Protein AF-A0AAY5L8Y4-F1 (afdb_monomer)

Solvent-accessible surface area (backbone atoms only — not comparable to full-atom values): 5113 Å² total; per-residue (Å²): 118,82,77,49,73,66,60,55,34,55,58,52,67,73,44,51,75,71,50,48,55,51,50,52,50,42,44,39,66,38,86,48,91,97,49,82,51,45,60,60,86,81,52,61,97,53,54,63,66,55,48,49,53,51,34,31,73,74,47,38,64,71,43,32,52,54,54,47,38,56,50,26,48,76,70,69,37,48,68,60,26,46,60,57,55,74,49,101

Organism: Esox lucius (NCBI:txid8010)

Structure (mmCIF, N/CA/C/O backbone):
data_AF-A0AAY5L8Y4-F1
#
_entry.id   AF-A0AAY5L8Y4-F1
#
loop_
_atom_site.group_PDB
_atom_site.id
_atom_site.type_symbol
_atom_site.label_atom_id
_atom_site.label_alt_id
_atom_site.label_comp_id
_atom_site.label_asym_id
_atom_site.label_entity_id
_atom_site.label_seq_id
_atom_site.pdbx_PDB_ins_code
_atom_site.Cartn_x
_atom_site.Cartn_y
_atom_site.Cartn_z
_atom_site.occupancy
_atom_site.B_iso_or_equiv
_atom_site.auth_seq_id
_atom_site.auth_comp_id
_atom_site.auth_asym_id
_atom_site.auth_atom_id
_atom_site.pdbx_PDB_model_num
ATOM 1 N N . MET A 1 1 ? 14.333 -1.061 14.239 1.00 49.72 1 MET A N 1
ATOM 2 C CA . MET A 1 1 ? 14.132 -2.269 13.413 1.00 49.72 1 MET A CA 1
ATOM 3 C C . MET A 1 1 ? 13.425 -1.767 12.179 1.00 49.72 1 MET A C 1
ATOM 5 O O . MET A 1 1 ? 12.508 -0.987 12.359 1.00 49.72 1 MET A O 1
ATOM 9 N N . GLY A 1 2 ? 13.937 -2.045 10.982 1.00 66.62 2 GLY A N 1
ATOM 10 C CA . GLY A 1 2 ? 13.305 -1.545 9.759 1.00 66.62 2 GLY A CA 1
ATOM 11 C C . GLY A 1 2 ? 12.037 -2.334 9.461 1.00 66.62 2 GLY A C 1
ATOM 12 O O . GLY A 1 2 ? 11.999 -3.531 9.750 1.00 66.62 2 GLY A O 1
ATOM 13 N N . ILE A 1 3 ? 11.041 -1.660 8.894 1.00 77.19 3 ILE A N 1
ATOM 14 C CA . ILE A 1 3 ? 9.799 -2.287 8.445 1.00 77.19 3 ILE A CA 1
ATOM 15 C C . ILE A 1 3 ? 10.100 -3.379 7.417 1.00 77.19 3 ILE A C 1
ATOM 17 O O . ILE A 1 3 ? 10.954 -3.207 6.550 1.00 77.19 3 ILE A O 1
ATOM 21 N N . SER A 1 4 ? 9.393 -4.497 7.524 1.00 88.25 4 SER A N 1
ATOM 22 C CA . SER A 1 4 ? 9.471 -5.672 6.656 1.00 88.25 4 SER A CA 1
ATOM 23 C C . SER A 1 4 ? 8.284 -5.758 5.688 1.00 88.25 4 SER A C 1
ATOM 25 O O . SER A 1 4 ? 7.241 -5.132 5.885 1.00 88.25 4 SER A O 1
ATOM 27 N N . SER A 1 5 ? 8.411 -6.579 4.640 1.00 90.31 5 SER A N 1
ATOM 28 C CA . SER A 1 5 ? 7.283 -6.882 3.744 1.00 90.31 5 SER A CA 1
ATOM 29 C C . SER A 1 5 ? 6.100 -7.519 4.486 1.00 90.31 5 SER A C 1
ATOM 31 O O . SER A 1 5 ? 4.954 -7.276 4.114 1.00 90.31 5 SER A O 1
ATOM 33 N N . ASP A 1 6 ? 6.364 -8.279 5.553 1.00 91.44 6 ASP A N 1
ATOM 34 C CA . ASP A 1 6 ? 5.335 -8.942 6.362 1.00 91.44 6 ASP A CA 1
ATOM 35 C C . ASP A 1 6 ? 4.473 -7.929 7.131 1.00 91.44 6 ASP A C 1
ATOM 37 O O . ASP A 1 6 ? 3.254 -8.075 7.213 1.00 91.44 6 ASP A O 1
ATOM 41 N N . GLU A 1 7 ? 5.076 -6.854 7.640 1.00 91.19 7 GLU A N 1
ATOM 42 C CA . GLU A 1 7 ? 4.337 -5.763 8.289 1.00 91.19 7 GLU A CA 1
ATOM 43 C C . GLU A 1 7 ? 3.487 -4.981 7.285 1.00 91.19 7 GLU A C 1
ATOM 45 O O . GLU A 1 7 ? 2.353 -4.604 7.587 1.00 91.19 7 GLU A O 1
ATOM 50 N N . LEU A 1 8 ? 3.992 -4.784 6.062 1.00 94.00 8 LEU A N 1
ATOM 51 C CA . LEU A 1 8 ? 3.213 -4.156 4.997 1.00 94.00 8 LEU A CA 1
ATOM 52 C C . LEU A 1 8 ? 2.008 -5.018 4.602 1.00 94.00 8 LEU A C 1
ATOM 54 O O . LEU A 1 8 ? 0.909 -4.496 4.405 1.00 94.00 8 LEU A O 1
ATOM 58 N N . LEU A 1 9 ? 2.205 -6.336 4.527 1.00 96.06 9 LEU A N 1
ATOM 59 C CA . LEU A 1 9 ? 1.135 -7.293 4.268 1.00 96.06 9 LEU A CA 1
ATOM 60 C C . LEU A 1 9 ? 0.079 -7.256 5.374 1.00 96.06 9 LEU A C 1
ATOM 62 O O . LEU A 1 9 ? -1.103 -7.141 5.058 1.00 96.06 9 LEU A O 1
ATOM 66 N N . ALA A 1 10 ? 0.490 -7.244 6.644 1.00 94.69 10 ALA A N 1
ATOM 67 C CA . ALA A 1 10 ? -0.433 -7.159 7.775 1.00 94.69 10 ALA A CA 1
ATOM 68 C C . ALA A 1 10 ? -1.337 -5.913 7.701 1.00 94.69 10 ALA A C 1
ATOM 70 O O . ALA A 1 10 ? -2.535 -5.998 7.968 1.00 94.69 10 ALA A O 1
ATOM 71 N N . ILE A 1 11 ? -0.802 -4.767 7.263 1.00 94.75 11 ILE A N 1
ATOM 72 C CA . ILE A 1 11 ? -1.600 -3.552 7.042 1.00 94.75 11 ILE A CA 1
ATOM 73 C C . ILE A 1 11 ? -2.600 -3.724 5.890 1.00 94.75 11 ILE A C 1
ATOM 75 O O . ILE A 1 11 ? -3.748 -3.292 6.003 1.00 94.75 11 ILE A O 1
ATOM 79 N N . LEU A 1 12 ? -2.195 -4.352 4.782 1.00 95.88 12 LEU A N 1
ATOM 80 C CA . LEU A 1 12 ? -3.102 -4.629 3.663 1.00 95.88 12 LEU A CA 1
ATOM 81 C C . LEU A 1 12 ? -4.174 -5.670 4.028 1.00 95.88 12 LEU A C 1
ATOM 83 O O . LEU A 1 12 ? -5.282 -5.608 3.488 1.00 95.88 12 LEU A O 1
ATOM 87 N N . ASP A 1 13 ? -3.881 -6.598 4.939 1.00 96.31 13 ASP A N 1
ATOM 88 C CA . ASP A 1 13 ? -4.835 -7.582 5.463 1.00 96.31 13 ASP A CA 1
ATOM 89 C C . ASP A 1 13 ? -5.925 -6.940 6.332 1.00 96.31 13 ASP A C 1
ATOM 91 O O . ASP A 1 13 ? -7.061 -7.417 6.327 1.00 96.31 13 ASP A O 1
ATOM 95 N N . GLU A 1 14 ? -5.635 -5.814 6.998 1.00 96.62 14 GLU A N 1
ATOM 96 C CA . GLU A 1 14 ? -6.655 -5.016 7.697 1.00 96.62 14 GLU A CA 1
ATOM 97 C C . GLU A 1 14 ? -7.625 -4.304 6.729 1.00 96.62 14 GLU A C 1
ATOM 99 O O . GLU A 1 14 ? -8.721 -3.912 7.137 1.00 96.62 14 GLU A O 1
ATOM 104 N N . LEU A 1 15 ? -7.274 -4.157 5.443 1.00 96.25 15 LEU A N 1
ATOM 105 C CA . LEU A 1 15 ? -8.161 -3.570 4.434 1.00 96.25 15 LEU A CA 1
ATOM 106 C C .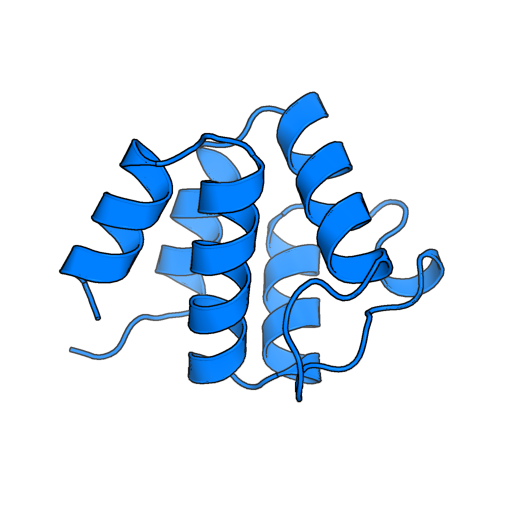 LEU A 1 15 ? -9.187 -4.589 3.931 1.00 96.25 15 LE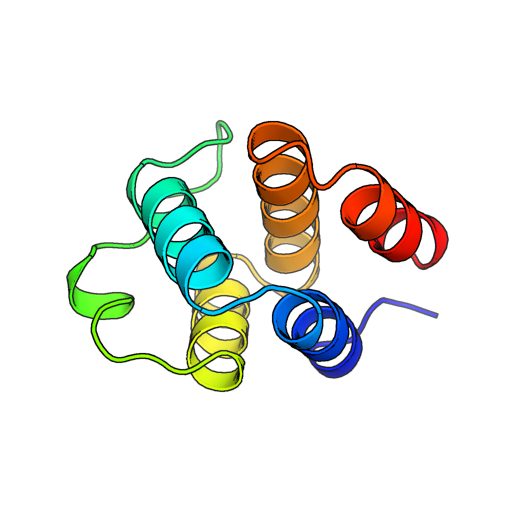U A C 1
ATOM 108 O O . LEU A 1 15 ? -8.851 -5.696 3.506 1.00 96.25 15 LEU A O 1
ATOM 112 N N . GLY A 1 16 ? -10.451 -4.184 3.842 1.00 96.19 16 GLY A N 1
ATOM 113 C CA . GLY A 1 16 ? -11.498 -4.952 3.177 1.00 96.19 16 GLY A CA 1
ATOM 114 C C . GLY A 1 16 ? -11.298 -5.039 1.657 1.00 96.19 16 GLY A C 1
ATOM 115 O O . GLY A 1 16 ? -10.575 -4.257 1.043 1.00 96.19 16 GLY A O 1
ATOM 116 N N . ALA A 1 17 ? -11.998 -5.963 0.992 1.00 94.81 17 ALA A N 1
ATOM 117 C CA . ALA A 1 17 ? -11.836 -6.183 -0.454 1.00 94.81 17 ALA A CA 1
ATOM 118 C C . ALA A 1 17 ? -12.110 -4.927 -1.313 1.00 94.81 17 ALA A C 1
ATOM 120 O O . ALA A 1 17 ? -11.432 -4.688 -2.312 1.00 94.81 17 ALA A O 1
ATOM 121 N N . ALA A 1 18 ? -13.091 -4.103 -0.929 1.00 95.50 18 ALA A N 1
ATOM 122 C CA . ALA A 1 18 ? -13.383 -2.844 -1.621 1.00 95.50 18 ALA A CA 1
ATOM 123 C C . ALA A 1 18 ? -12.264 -1.804 -1.434 1.00 95.50 18 ALA A C 1
ATOM 125 O O . ALA A 1 18 ? -11.964 -1.032 -2.345 1.00 95.50 18 ALA A O 1
ATOM 126 N N . GLU A 1 19 ? -11.627 -1.806 -0.267 1.00 97.31 19 GLU A N 1
ATOM 127 C CA . GLU A 1 19 ? -10.529 -0.905 0.066 1.00 97.31 19 GLU A CA 1
ATOM 128 C C . GLU A 1 19 ? -9.256 -1.316 -0.662 1.00 97.31 19 GLU A C 1
ATOM 130 O O . GLU A 1 19 ? -8.611 -0.455 -1.248 1.00 97.31 19 GLU A O 1
ATOM 135 N N . VAL A 1 20 ? -8.965 -2.616 -0.761 1.00 96.75 20 VAL A N 1
ATOM 136 C CA . VAL A 1 20 ? -7.860 -3.133 -1.585 1.00 96.75 20 VAL A CA 1
ATOM 137 C C . VAL A 1 20 ? -8.029 -2.735 -3.053 1.00 96.75 20 VAL A C 1
ATOM 139 O O . VAL A 1 20 ? -7.087 -2.235 -3.668 1.00 96.75 20 VAL A O 1
ATOM 142 N N . LYS A 1 21 ? -9.239 -2.847 -3.619 1.00 95.75 21 LYS A N 1
ATOM 143 C CA . LYS A 1 21 ? -9.507 -2.366 -4.990 1.00 95.75 21 LYS A CA 1
ATOM 144 C C . LYS A 1 21 ? -9.230 -0.868 -5.141 1.00 95.75 21 LYS A C 1
ATOM 146 O O . LYS A 1 21 ? -8.675 -0.429 -6.148 1.00 95.75 21 LYS A O 1
ATOM 151 N N . ARG A 1 22 ? -9.604 -0.067 -4.141 1.00 96.44 22 ARG A N 1
ATOM 152 C CA . ARG A 1 22 ? -9.338 1.377 -4.134 1.00 96.44 22 ARG A CA 1
ATOM 153 C C . ARG A 1 22 ? -7.848 1.686 -3.962 1.00 96.44 22 ARG A C 1
ATOM 155 O O . ARG A 1 22 ? -7.347 2.606 -4.603 1.00 96.44 22 ARG A O 1
ATOM 162 N N . PHE A 1 23 ? -7.140 0.901 -3.160 1.00 97.00 23 PHE A N 1
ATOM 163 C CA . PHE A 1 23 ? -5.697 0.992 -2.971 1.00 97.00 23 PHE A CA 1
ATOM 164 C C . PHE A 1 23 ? -4.950 0.745 -4.290 1.00 97.00 23 PHE A C 1
ATOM 166 O O . PHE A 1 23 ? -4.164 1.586 -4.726 1.00 97.00 23 PHE A O 1
ATOM 173 N N . GLN A 1 24 ? -5.284 -0.339 -5.000 1.00 96.88 24 GLN A N 1
ATOM 174 C CA . GLN A 1 24 ? -4.765 -0.628 -6.344 1.00 96.88 24 GLN A CA 1
ATOM 175 C C . GLN A 1 24 ? -5.066 0.505 -7.336 1.00 96.88 24 GLN A C 1
ATOM 177 O O . GLN A 1 24 ? -4.213 0.880 -8.141 1.00 96.88 24 GLN A O 1
ATOM 182 N N . TRP A 1 25 ? -6.261 1.098 -7.270 1.00 96.06 25 TRP A N 1
ATOM 183 C CA . TRP A 1 25 ? -6.606 2.243 -8.113 1.00 96.06 25 TRP A CA 1
ATOM 184 C C . TRP A 1 25 ? -5.682 3.447 -7.871 1.00 96.06 25 TRP A C 1
ATOM 186 O O . TRP A 1 25 ? -5.261 4.097 -8.828 1.00 96.06 25 TRP A O 1
ATOM 196 N N . TYR A 1 26 ? -5.307 3.722 -6.618 1.00 97.06 26 TYR A N 1
ATOM 197 C CA . TYR A 1 26 ? -4.351 4.784 -6.300 1.00 97.06 26 TYR A CA 1
ATOM 198 C C . TYR A 1 26 ? -2.924 4.459 -6.767 1.00 97.06 26 TYR A C 1
ATOM 200 O O . TYR A 1 26 ? -2.278 5.332 -7.350 1.00 97.06 26 TYR A O 1
ATOM 208 N N . LEU A 1 27 ? -2.459 3.213 -6.610 1.00 96.25 27 LEU A N 1
ATOM 209 C CA . LEU A 1 27 ? -1.183 2.765 -7.191 1.00 96.25 27 LEU A CA 1
ATOM 210 C C . LEU A 1 27 ? -1.150 2.977 -8.711 1.00 96.25 27 LEU A C 1
ATOM 212 O O . LEU A 1 27 ? -0.143 3.417 -9.268 1.00 96.25 27 LEU A O 1
ATOM 216 N N . ASN A 1 28 ? -2.273 2.717 -9.386 1.00 96.25 28 ASN A N 1
ATOM 217 C CA . ASN A 1 28 ? -2.395 2.946 -10.820 1.00 96.25 28 ASN A CA 1
ATOM 218 C C . ASN A 1 28 ? -2.459 4.421 -11.212 1.00 96.25 28 ASN A C 1
ATOM 220 O O . ASN A 1 28 ? -1.929 4.804 -12.255 1.00 96.25 28 ASN A O 1
ATOM 224 N N . LYS A 1 29 ? -3.095 5.257 -10.393 1.00 93.94 29 LYS A N 1
ATOM 225 C CA . LYS A 1 29 ? -3.157 6.696 -10.646 1.00 93.94 29 LYS A CA 1
ATOM 226 C C . LYS A 1 29 ? -1.800 7.381 -10.507 1.00 93.94 29 LYS A C 1
ATOM 228 O O . LYS A 1 29 ? -1.586 8.363 -11.209 1.00 93.94 29 LYS A O 1
ATOM 233 N N . GLY A 1 30 ? -0.920 6.864 -9.646 1.00 88.94 30 GLY A N 1
ATOM 234 C CA . GLY A 1 30 ? 0.309 7.545 -9.245 1.00 88.94 30 GLY A CA 1
ATOM 235 C C . GLY A 1 30 ? -0.033 8.737 -8.354 1.00 88.94 30 GLY A C 1
ATOM 236 O O . GLY A 1 30 ? -0.508 9.769 -8.822 1.00 88.94 30 GLY A O 1
ATOM 237 N N . VAL A 1 31 ? 0.131 8.575 -7.043 1.00 87.50 31 VAL A N 1
ATOM 238 C CA . VAL A 1 31 ? -0.364 9.548 -6.053 1.00 87.50 31 VAL A CA 1
ATOM 239 C C . VAL A 1 31 ? 0.699 10.473 -5.476 1.00 87.50 31 VAL A C 1
ATOM 241 O O . VAL A 1 31 ? 0.338 11.442 -4.807 1.00 87.50 31 VAL A O 1
ATOM 244 N N . LEU A 1 32 ? 1.972 10.164 -5.709 1.00 88.81 32 LEU A N 1
ATOM 245 C CA . LEU A 1 32 ? 3.114 10.846 -5.121 1.00 88.81 32 LEU A CA 1
ATOM 246 C C . LEU A 1 32 ? 4.137 11.149 -6.217 1.00 88.81 32 LEU A C 1
ATOM 248 O O . LEU A 1 32 ? 4.476 10.281 -7.020 1.00 88.81 32 LEU A O 1
ATOM 252 N N . GLU A 1 33 ? 4.602 12.394 -6.269 1.00 87.06 33 GLU A N 1
ATOM 253 C CA . GLU A 1 33 ? 5.628 12.811 -7.222 1.00 87.06 33 GLU A CA 1
ATOM 254 C C . GLU A 1 33 ? 6.936 12.049 -6.965 1.00 87.06 33 GLU A C 1
ATOM 256 O O . GLU A 1 33 ? 7.301 11.789 -5.820 1.00 87.06 33 GLU A O 1
ATOM 261 N N . GLY A 1 34 ? 7.618 11.634 -8.034 1.00 86.44 34 GLY A N 1
ATOM 262 C CA . GLY A 1 34 ? 8.808 10.782 -7.941 1.00 86.44 34 GLY A CA 1
ATOM 263 C C . GLY A 1 34 ? 8.518 9.282 -7.800 1.00 86.44 34 GLY A C 1
ATOM 264 O O . GLY A 1 34 ? 9.445 8.487 -7.926 1.00 86.44 34 GLY A O 1
ATOM 265 N N . PHE A 1 35 ? 7.253 8.877 -7.632 1.00 90.44 35 PHE A N 1
ATOM 266 C CA . PHE A 1 35 ? 6.849 7.469 -7.626 1.00 90.44 35 PHE A CA 1
ATOM 267 C C . PHE A 1 35 ? 6.128 7.122 -8.935 1.00 90.44 35 PHE A C 1
ATOM 269 O O . PHE A 1 35 ? 5.032 7.635 -9.186 1.00 90.44 35 PHE A O 1
ATOM 276 N N . PRO A 1 36 ? 6.705 6.261 -9.797 1.00 92.00 36 PRO A N 1
ATOM 277 C CA . PRO A 1 36 ? 6.049 5.878 -11.043 1.00 92.00 36 PRO A CA 1
ATOM 278 C C . PRO A 1 36 ? 4.741 5.136 -10.757 1.00 92.00 36 PRO A C 1
ATOM 280 O O . PRO A 1 36 ? 4.664 4.345 -9.821 1.00 92.00 36 PRO A O 1
ATOM 283 N N . SER A 1 37 ? 3.702 5.355 -11.561 1.00 95.31 37 SER A N 1
ATOM 284 C CA . SER A 1 37 ? 2.454 4.606 -11.403 1.00 95.31 37 SER A CA 1
ATOM 285 C C . SER A 1 37 ? 2.626 3.133 -11.782 1.00 95.31 37 SER A C 1
ATOM 287 O O . SER A 1 37 ? 3.426 2.784 -12.653 1.00 95.31 37 SER A O 1
ATOM 289 N N . ILE A 1 38 ? 1.846 2.252 -11.150 1.00 95.50 38 ILE A N 1
ATOM 290 C CA . ILE A 1 38 ? 1.832 0.824 -11.491 1.00 95.50 38 ILE A CA 1
ATOM 291 C C . ILE A 1 38 ? 0.707 0.564 -12.507 1.00 95.50 38 ILE A C 1
ATOM 293 O O . ILE A 1 38 ? -0.464 0.822 -12.222 1.00 95.50 38 ILE A O 1
ATOM 297 N N . PRO A 1 39 ? 1.004 0.053 -13.714 1.00 94.31 39 PRO A N 1
ATOM 298 C CA . PRO A 1 39 ? -0.021 -0.235 -14.713 1.00 94.31 39 PRO A CA 1
ATOM 299 C C . PRO A 1 39 ? -1.113 -1.175 -14.185 1.00 94.31 39 PRO A C 1
ATOM 301 O O . PRO A 1 39 ? -0.804 -2.156 -13.513 1.00 94.31 39 PRO A O 1
ATOM 304 N N . LYS A 1 40 ? -2.381 -0.932 -14.551 1.00 91.50 40 LYS A N 1
ATOM 305 C CA . LYS A 1 40 ? -3.531 -1.748 -14.111 1.00 91.50 40 LYS A CA 1
ATOM 306 C C . LYS A 1 40 ? -3.321 -3.245 -14.356 1.00 91.50 40 LYS A C 1
ATOM 308 O O . LYS A 1 40 ? -3.599 -4.038 -13.470 1.00 91.50 40 LYS A O 1
ATOM 313 N N . GLY A 1 41 ? -2.761 -3.624 -15.507 1.00 91.38 41 GLY A N 1
ATOM 314 C CA . GLY A 1 41 ? -2.487 -5.030 -15.832 1.00 91.38 41 GLY A CA 1
ATOM 315 C C . GLY A 1 41 ? -1.461 -5.713 -14.917 1.00 91.38 41 GLY A C 1
ATOM 316 O O . GLY A 1 41 ? -1.391 -6.932 -14.900 1.00 91.38 41 GLY A O 1
ATOM 317 N N . ARG A 1 42 ? -0.677 -4.951 -14.138 1.00 91.69 42 ARG A N 1
ATOM 318 C CA . ARG A 1 42 ? 0.207 -5.486 -13.089 1.00 91.69 42 ARG A CA 1
ATOM 319 C C . ARG A 1 42 ? -0.466 -5.578 -11.719 1.00 91.69 42 ARG A C 1
ATOM 321 O O . ARG A 1 42 ? 0.191 -6.045 -10.804 1.00 91.69 42 ARG A O 1
ATOM 328 N N . LEU A 1 43 ? -1.701 -5.099 -11.565 1.00 92.38 43 LEU A N 1
ATOM 329 C CA . LEU A 1 43 ? -2.463 -5.068 -10.307 1.00 92.38 43 LEU A CA 1
ATOM 330 C C . LEU A 1 43 ? -3.756 -5.890 -10.375 1.00 92.38 43 LEU A C 1
ATOM 332 O O . LEU A 1 43 ? -4.300 -6.268 -9.344 1.00 92.38 43 LEU A O 1
ATOM 336 N N . GLU A 1 44 ? -4.273 -6.116 -11.579 1.00 86.75 44 GLU A N 1
ATOM 337 C CA . GLU A 1 44 ? -5.493 -6.880 -11.818 1.00 86.75 44 GLU A CA 1
ATOM 338 C C . GLU A 1 44 ? -5.329 -8.329 -11.347 1.00 86.75 44 GLU A C 1
ATOM 340 O O . GLU A 1 44 ? -4.271 -8.927 -11.523 1.00 86.75 44 GLU A O 1
ATOM 345 N N . ASP A 1 45 ? -6.368 -8.845 -10.686 1.00 88.25 45 ASP A N 1
ATOM 346 C CA . ASP A 1 45 ? -6.446 -10.197 -10.114 1.00 88.25 45 ASP A CA 1
ATOM 347 C C . ASP A 1 45 ? -5.353 -10.573 -9.096 1.00 88.25 45 ASP A C 1
ATOM 349 O O . ASP A 1 45 ? -5.242 -11.734 -8.710 1.00 88.25 45 ASP A O 1
ATOM 353 N N . LYS A 1 46 ? -4.590 -9.591 -8.601 1.00 91.88 46 LYS A N 1
ATOM 354 C CA . LYS A 1 46 ? -3.603 -9.799 -7.539 1.00 91.88 46 LYS A CA 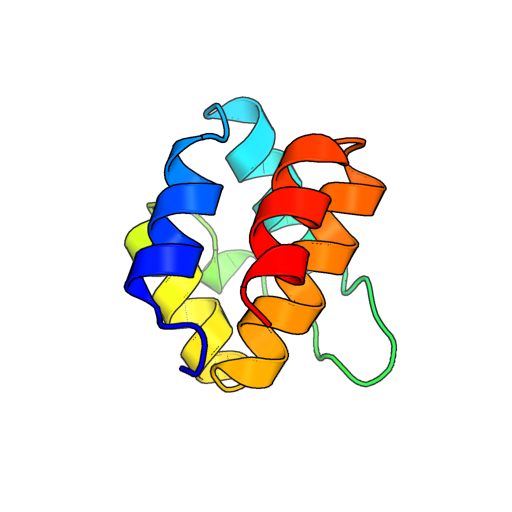1
ATOM 355 C C . LYS A 1 46 ? -4.230 -9.846 -6.155 1.00 91.88 46 LYS A C 1
ATOM 357 O O . LYS A 1 46 ? -5.072 -9.007 -5.813 1.00 91.88 46 LYS A O 1
ATOM 362 N N . ASP A 1 47 ? -3.745 -10.778 -5.344 1.00 94.75 47 ASP A N 1
ATOM 363 C CA . ASP A 1 47 ? -3.999 -10.794 -3.909 1.00 94.75 47 ASP A CA 1
ATOM 364 C C . ASP A 1 47 ? -3.109 -9.786 -3.154 1.00 94.75 47 ASP A C 1
ATOM 366 O O . ASP A 1 47 ? -2.349 -9.016 -3.742 1.00 94.75 47 ASP A O 1
ATOM 370 N N . ARG A 1 48 ? -3.248 -9.725 -1.827 1.00 96.62 48 ARG A N 1
ATOM 371 C CA . ARG A 1 48 ? -2.535 -8.740 -0.998 1.00 96.62 48 ARG A CA 1
ATOM 372 C C . ARG A 1 48 ? -1.026 -8.969 -0.990 1.00 96.62 48 ARG A C 1
ATOM 374 O O . ARG A 1 48 ? -0.282 -7.994 -1.063 1.00 96.62 48 ARG A O 1
ATOM 381 N N . THR A 1 49 ? -0.586 -10.223 -0.959 1.00 97.00 49 THR A N 1
ATOM 382 C CA . THR A 1 49 ? 0.834 -10.591 -0.991 1.00 97.00 49 THR A CA 1
ATOM 383 C C . THR A 1 49 ? 1.449 -10.202 -2.331 1.00 97.00 49 THR A C 1
ATOM 385 O O . THR A 1 49 ? 2.461 -9.507 -2.379 1.00 97.00 49 THR A O 1
ATOM 388 N N . ASP A 1 50 ? 0.757 -10.516 -3.423 1.00 96.69 50 ASP A N 1
ATOM 389 C CA . ASP A 1 50 ? 1.122 -10.114 -4.776 1.00 96.69 50 ASP A CA 1
ATOM 390 C C . ASP A 1 50 ? 1.246 -8.589 -4.942 1.00 96.69 50 ASP A C 1
ATOM 392 O O . ASP A 1 50 ? 2.108 -8.103 -5.687 1.00 96.69 50 ASP A O 1
ATOM 396 N N . ILE A 1 51 ? 0.362 -7.817 -4.300 1.00 96.75 51 ILE A N 1
ATOM 397 C CA . ILE A 1 51 ? 0.413 -6.348 -4.312 1.00 96.75 51 ILE A CA 1
ATOM 398 C C . ILE A 1 51 ? 1.656 -5.859 -3.562 1.00 96.75 51 ILE A C 1
ATOM 400 O O . ILE A 1 51 ? 2.361 -5.001 -4.097 1.00 96.75 51 ILE A O 1
ATOM 404 N N . VAL A 1 52 ? 1.952 -6.406 -2.375 1.00 96.56 52 VAL A N 1
ATOM 405 C CA . VAL A 1 52 ? 3.166 -6.079 -1.601 1.00 96.56 52 VAL A CA 1
ATOM 406 C C . VAL A 1 52 ? 4.419 -6.330 -2.431 1.00 96.56 52 VAL A C 1
ATOM 408 O O . VAL A 1 52 ? 5.212 -5.406 -2.620 1.00 96.56 52 VAL A O 1
ATOM 411 N N . ASP A 1 53 ? 4.550 -7.516 -3.022 1.00 96.69 53 ASP A N 1
ATOM 412 C CA . ASP A 1 53 ? 5.698 -7.856 -3.865 1.00 96.69 53 ASP A CA 1
ATOM 413 C C . ASP A 1 53 ? 5.826 -6.910 -5.061 1.00 96.69 53 ASP A C 1
ATOM 415 O O . ASP A 1 53 ? 6.919 -6.447 -5.395 1.00 96.69 53 ASP A O 1
ATOM 419 N N . THR A 1 54 ? 4.702 -6.558 -5.688 1.00 96.31 54 THR A N 1
ATOM 420 C CA . THR A 1 54 ? 4.691 -5.623 -6.821 1.00 96.31 54 THR A CA 1
ATOM 421 C C . THR A 1 54 ? 5.170 -4.230 -6.404 1.00 96.31 54 THR A C 1
ATOM 423 O O . THR A 1 54 ? 5.922 -3.601 -7.153 1.00 96.31 54 THR A O 1
ATOM 426 N N . MET A 1 55 ? 4.773 -3.747 -5.222 1.00 96.38 55 MET A N 1
ATOM 427 C CA . MET A 1 55 ? 5.228 -2.460 -4.686 1.00 96.38 55 MET A CA 1
ATOM 428 C C . MET A 1 55 ? 6.715 -2.489 -4.338 1.00 96.38 55 MET A C 1
ATOM 430 O O . MET A 1 55 ? 7.440 -1.583 -4.740 1.00 96.38 55 MET A O 1
ATOM 434 N N . VAL A 1 56 ? 7.191 -3.536 -3.658 1.00 95.75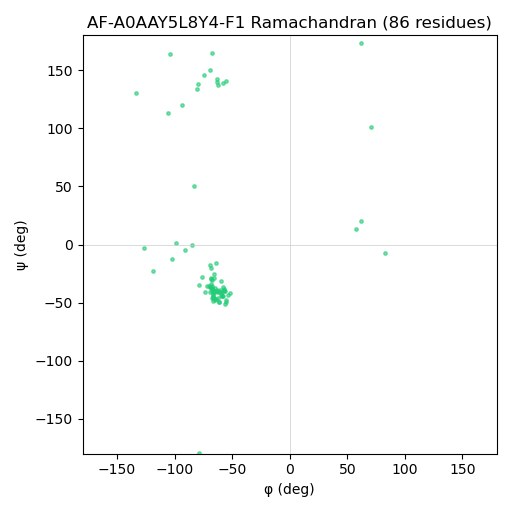 56 VAL A N 1
ATOM 435 C CA . VAL A 1 56 ? 8.609 -3.676 -3.290 1.00 95.75 56 VAL A CA 1
ATOM 436 C C . VAL A 1 56 ? 9.488 -3.764 -4.539 1.00 95.75 56 VAL A C 1
ATOM 438 O O . VAL A 1 56 ? 10.530 -3.118 -4.6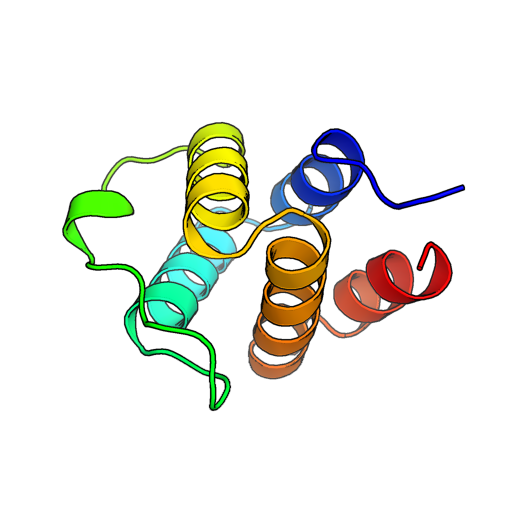07 1.00 95.75 56 VAL A O 1
ATOM 441 N N . GLN A 1 57 ? 9.054 -4.486 -5.574 1.00 95.44 57 GLN A N 1
ATOM 442 C CA . GLN A 1 57 ? 9.765 -4.530 -6.855 1.00 95.44 57 GLN A CA 1
ATOM 443 C C . GLN A 1 57 ? 9.783 -3.177 -7.576 1.00 95.44 57 GLN A C 1
ATOM 445 O O . GLN A 1 57 ? 10.762 -2.851 -8.243 1.00 95.44 57 GLN A O 1
ATOM 450 N N . ALA A 1 58 ? 8.695 -2.405 -7.497 1.00 94.81 58 ALA A N 1
ATOM 451 C CA . ALA A 1 58 ? 8.586 -1.123 -8.187 1.00 94.81 58 ALA A CA 1
ATOM 452 C C . ALA A 1 58 ? 9.331 0.009 -7.466 1.00 94.81 58 ALA A C 1
ATOM 454 O O . ALA A 1 58 ? 9.863 0.901 -8.127 1.00 94.81 58 ALA A O 1
ATOM 455 N N . TYR A 1 59 ? 9.349 -0.017 -6.134 1.00 94.69 59 TYR A N 1
ATOM 456 C CA . TYR A 1 59 ? 9.732 1.133 -5.320 1.00 94.69 59 TYR A CA 1
ATOM 457 C C . TYR A 1 59 ? 10.828 0.862 -4.305 1.00 94.69 59 TYR A C 1
ATOM 459 O O . TYR A 1 59 ? 11.216 1.824 -3.663 1.00 94.69 59 TYR A O 1
ATOM 467 N N . ASN A 1 60 ? 11.319 -0.378 -4.171 1.00 94.50 60 ASN A N 1
ATOM 468 C CA . ASN A 1 60 ? 12.023 -0.894 -2.989 1.00 94.50 60 ASN A CA 1
ATOM 469 C C . ASN A 1 60 ? 11.141 -0.886 -1.722 1.00 94.50 60 ASN A C 1
ATOM 471 O O . ASN A 1 60 ? 9.998 -0.432 -1.749 1.00 94.50 60 ASN A O 1
ATOM 475 N N . LEU A 1 61 ? 11.639 -1.460 -0.624 1.00 93.38 61 LEU A N 1
ATOM 476 C CA . LEU A 1 61 ? 10.861 -1.614 0.607 1.00 93.38 61 LEU A CA 1
ATOM 477 C C . LEU A 1 61 ? 10.499 -0.261 1.239 1.00 93.38 61 LEU A C 1
ATOM 479 O O . LEU A 1 61 ? 9.327 -0.015 1.512 1.00 93.38 61 LEU A O 1
ATOM 483 N N . ASP A 1 62 ? 11.464 0.649 1.369 1.00 92.25 62 ASP A N 1
ATOM 484 C CA . ASP A 1 62 ? 11.244 1.989 1.932 1.00 92.25 62 ASP A CA 1
ATOM 485 C C . ASP A 1 62 ? 10.241 2.792 1.090 1.00 92.25 62 ASP A C 1
ATOM 487 O O . ASP A 1 62 ? 9.347 3.472 1.610 1.00 92.25 62 ASP A O 1
ATOM 491 N N . GLY A 1 63 ? 10.345 2.679 -0.235 1.00 94.00 63 GLY A N 1
ATOM 492 C CA . GLY A 1 63 ? 9.404 3.296 -1.157 1.00 94.00 63 GLY A CA 1
ATOM 493 C C . GLY A 1 63 ? 8.008 2.673 -1.082 1.00 94.00 63 GLY A C 1
ATOM 494 O O . GLY A 1 63 ? 7.016 3.403 -1.101 1.00 94.00 63 GLY A O 1
ATOM 495 N N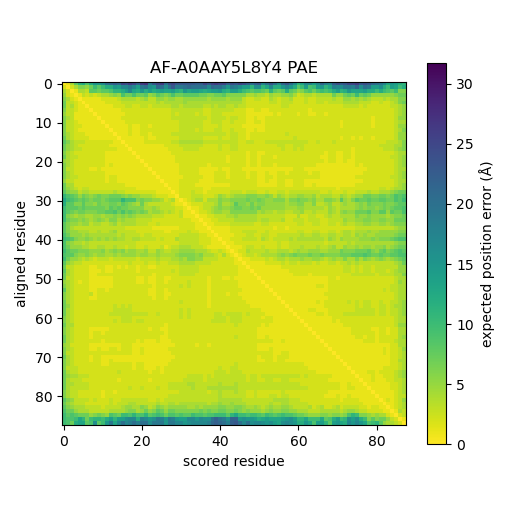 . ALA A 1 64 ? 7.911 1.348 -0.938 1.00 95.06 64 ALA A N 1
ATOM 496 C CA . ALA A 1 64 ? 6.645 0.634 -0.772 1.00 95.06 64 ALA A CA 1
ATOM 497 C C . ALA A 1 64 ? 5.922 1.036 0.524 1.00 95.06 64 ALA A C 1
ATOM 499 O O . ALA A 1 64 ? 4.704 1.231 0.523 1.00 95.06 64 ALA A O 1
ATOM 500 N N . VAL A 1 65 ? 6.663 1.239 1.613 1.00 94.31 65 VAL A N 1
ATOM 501 C CA . VAL A 1 65 ? 6.101 1.767 2.860 1.00 94.31 65 VAL A CA 1
ATOM 502 C C . VAL A 1 65 ? 5.629 3.209 2.673 1.00 94.31 65 VAL A C 1
ATOM 504 O O . VAL A 1 65 ? 4.480 3.527 2.988 1.00 94.31 65 VAL A O 1
ATOM 507 N N . THR A 1 66 ? 6.475 4.065 2.093 1.00 94.38 66 THR A N 1
ATOM 508 C CA . THR A 1 66 ? 6.164 5.485 1.856 1.00 94.38 66 THR A CA 1
ATOM 509 C C . THR A 1 66 ? 4.877 5.652 1.045 1.00 94.38 66 THR A C 1
ATOM 511 O O . THR A 1 66 ? 3.973 6.388 1.447 1.00 94.38 66 THR A O 1
ATOM 514 N N . ILE A 1 67 ? 4.752 4.936 -0.078 1.00 95.62 67 ILE A N 1
ATOM 515 C C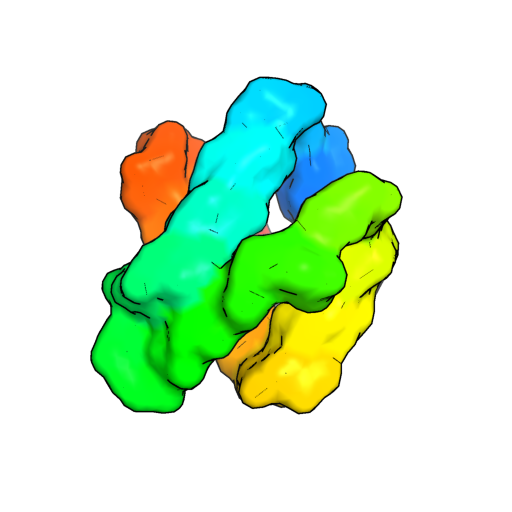A . ILE A 1 67 ? 3.565 5.035 -0.935 1.00 95.62 67 ILE A CA 1
ATOM 516 C C . ILE A 1 67 ? 2.319 4.470 -0.244 1.00 95.62 67 ILE A C 1
ATOM 518 O O . ILE A 1 67 ? 1.232 5.028 -0.396 1.00 95.62 67 ILE A O 1
ATOM 522 N N . THR A 1 68 ? 2.462 3.411 0.560 1.00 95.94 68 THR A N 1
ATOM 523 C CA . THR A 1 68 ? 1.343 2.806 1.294 1.00 95.94 68 THR A CA 1
ATOM 524 C C . THR A 1 68 ? 0.765 3.779 2.312 1.00 95.94 68 THR A C 1
ATOM 526 O O . THR A 1 68 ? -0.448 3.988 2.326 1.00 95.94 68 THR A O 1
ATOM 529 N N . VAL A 1 69 ? 1.613 4.448 3.099 1.00 95.56 69 VAL A N 1
ATOM 530 C CA . VAL A 1 69 ? 1.184 5.488 4.048 1.00 95.56 69 VAL A CA 1
ATOM 531 C C . VAL A 1 69 ? 0.380 6.583 3.339 1.00 95.56 69 VAL A C 1
ATOM 533 O O . VAL A 1 69 ? -0.708 6.951 3.790 1.00 95.56 69 VAL A O 1
ATOM 536 N N . GLU A 1 70 ? 0.873 7.087 2.208 1.00 96.06 70 GLU A N 1
ATOM 537 C CA . GLU A 1 70 ? 0.207 8.168 1.476 1.00 96.06 70 GLU A CA 1
ATOM 538 C C . GLU A 1 70 ? -1.127 7.737 0.853 1.00 96.06 70 GLU A C 1
ATOM 540 O O . GLU A 1 70 ? -2.107 8.492 0.880 1.00 96.06 70 GLU A O 1
ATOM 545 N N . I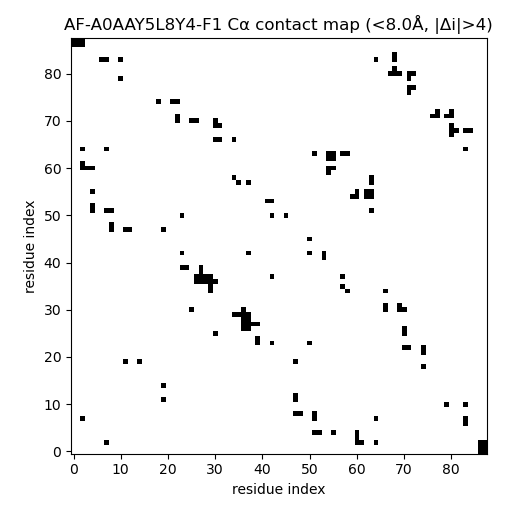LE A 1 71 ? -1.214 6.509 0.339 1.00 97.06 71 ILE A N 1
ATOM 546 C CA . ILE A 1 71 ? -2.472 5.964 -0.182 1.00 97.06 71 ILE A CA 1
ATOM 547 C C . ILE A 1 71 ? -3.490 5.767 0.946 1.00 97.06 71 ILE A C 1
ATOM 549 O O . ILE A 1 71 ? -4.646 6.167 0.791 1.00 97.06 71 ILE A O 1
ATOM 553 N N . LEU A 1 72 ? -3.076 5.217 2.092 1.00 97.00 72 LEU A N 1
ATOM 554 C CA . LEU A 1 72 ? -3.951 5.026 3.251 1.00 97.00 72 LEU A CA 1
ATOM 555 C C . LEU A 1 72 ? -4.532 6.360 3.734 1.00 97.00 72 LEU A C 1
ATOM 557 O O . LEU A 1 72 ? -5.747 6.462 3.916 1.00 97.00 72 LEU A O 1
ATOM 561 N N . LYS A 1 73 ? -3.714 7.417 3.824 1.00 96.19 73 LYS A N 1
ATOM 562 C CA . LYS A 1 73 ? -4.194 8.777 4.132 1.00 96.19 73 LYS A CA 1
ATOM 563 C C . LYS A 1 73 ? -5.229 9.265 3.113 1.00 96.19 73 LYS A C 1
ATOM 565 O O . LYS A 1 73 ? -6.284 9.765 3.497 1.00 96.19 73 LYS A O 1
ATOM 570 N N . LYS A 1 74 ? -4.996 9.066 1.808 1.00 96.00 74 LYS A N 1
ATOM 571 C CA . LYS A 1 74 ? -5.958 9.432 0.741 1.00 96.00 74 LYS A CA 1
ATOM 572 C C . LYS A 1 74 ? -7.259 8.625 0.786 1.00 96.00 74 LYS A C 1
ATOM 574 O O . LYS A 1 74 ? -8.293 9.100 0.315 1.00 96.00 74 LYS A O 1
ATOM 579 N N . MET A 1 75 ? -7.218 7.420 1.344 1.00 96.56 75 MET A N 1
ATOM 580 C CA . MET A 1 75 ? -8.386 6.574 1.595 1.00 96.56 75 MET A CA 1
ATOM 581 C C . MET A 1 75 ? -9.098 6.900 2.917 1.00 96.56 75 MET A C 1
ATOM 583 O O . MET A 1 75 ? -10.115 6.276 3.205 1.00 96.56 75 MET A O 1
ATOM 587 N N . ASN A 1 76 ? -8.609 7.878 3.691 1.00 95.94 76 ASN A N 1
ATOM 588 C CA . ASN A 1 76 ? -9.020 8.174 5.070 1.00 95.94 76 ASN A CA 1
ATOM 589 C C . ASN A 1 76 ? -8.766 7.024 6.065 1.00 95.94 76 ASN A C 1
ATOM 591 O O . ASN A 1 76 ? -9.325 7.017 7.160 1.00 95.94 76 ASN A O 1
ATOM 595 N N . GLN A 1 77 ? -7.876 6.088 5.730 1.00 96.50 77 GLN A N 1
ATOM 596 C CA . GLN A 1 77 ? -7.409 5.003 6.599 1.00 96.50 77 GLN A CA 1
ATOM 597 C C . GLN A 1 77 ? -6.272 5.481 7.521 1.00 96.50 77 GLN A C 1
ATOM 599 O O . GLN A 1 77 ? -5.205 4.877 7.616 1.00 96.50 77 GLN A O 1
ATOM 604 N N . ASN A 1 78 ? -6.492 6.611 8.203 1.00 95.19 78 ASN A N 1
ATOM 605 C CA . ASN A 1 78 ? -5.458 7.313 8.973 1.00 95.19 78 ASN A CA 1
ATOM 606 C C . ASN A 1 78 ? -4.944 6.509 10.176 1.00 95.19 78 ASN A C 1
ATOM 608 O O . ASN A 1 78 ? -3.787 6.660 10.553 1.00 95.19 78 ASN A O 1
ATOM 612 N N . SER A 1 79 ? -5.777 5.641 10.762 1.00 94.62 79 SER A N 1
ATOM 613 C CA . SER A 1 79 ? -5.340 4.751 11.845 1.00 94.62 79 SER A CA 1
ATOM 614 C C . SER A 1 79 ? -4.318 3.725 1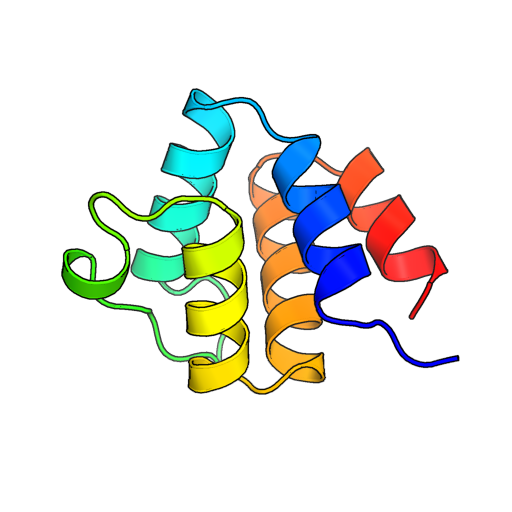1.347 1.00 94.62 79 SER A C 1
ATOM 616 O O . SER A 1 79 ? -3.286 3.547 11.986 1.00 94.62 79 SER A O 1
ATOM 618 N N . LEU A 1 80 ? -4.555 3.117 10.179 1.00 94.69 80 LEU A N 1
ATOM 619 C CA . LEU A 1 80 ? -3.612 2.182 9.557 1.00 94.69 80 LEU A CA 1
ATOM 620 C C . LEU A 1 80 ? -2.327 2.886 9.115 1.00 94.69 80 LEU A C 1
ATOM 622 O O . LEU A 1 80 ? -1.236 2.369 9.332 1.00 94.69 80 LEU A O 1
ATOM 626 N N . ALA A 1 81 ? -2.447 4.095 8.557 1.00 94.69 81 ALA A N 1
ATOM 627 C CA . ALA A 1 81 ? -1.287 4.915 8.221 1.00 94.69 81 ALA A CA 1
ATOM 628 C C . ALA A 1 81 ? -0.436 5.225 9.465 1.00 94.69 81 ALA A C 1
ATOM 630 O O . ALA A 1 81 ? 0.782 5.099 9.409 1.00 94.69 81 ALA A O 1
ATOM 631 N N . GLY A 1 82 ? -1.073 5.573 10.589 1.00 91.81 82 GLY A N 1
ATOM 632 C CA . GLY A 1 82 ? -0.398 5.817 11.865 1.00 91.81 82 GLY A CA 1
ATOM 633 C C . GLY A 1 82 ? 0.341 4.585 12.383 1.00 91.81 82 GLY A C 1
ATOM 634 O O . GLY A 1 82 ? 1.536 4.673 12.643 1.00 91.81 82 GLY A O 1
ATOM 635 N N . LYS A 1 83 ? -0.324 3.420 12.425 1.00 90.25 83 LYS A N 1
ATOM 636 C CA . LYS A 1 83 ? 0.305 2.142 12.811 1.00 90.25 83 LYS A CA 1
ATOM 637 C C . LYS A 1 83 ? 1.555 1.840 11.984 1.00 90.25 83 LYS A C 1
ATOM 639 O O . LYS A 1 83 ? 2.563 1.398 12.523 1.00 90.25 83 LYS A O 1
ATOM 644 N N . LEU A 1 84 ? 1.490 2.072 10.673 1.00 88.06 84 LEU A N 1
ATOM 645 C CA . LEU A 1 84 ? 2.624 1.833 9.786 1.00 88.06 84 LEU A CA 1
ATOM 646 C C . LEU A 1 84 ? 3.755 2.849 10.022 1.00 88.06 84 LEU A C 1
ATOM 648 O O . LEU A 1 84 ? 4.917 2.477 9.966 1.00 88.06 84 LEU A O 1
ATOM 652 N N . GLN A 1 85 ? 3.435 4.110 10.331 1.00 83.81 85 GLN A N 1
ATOM 653 C CA . GLN A 1 85 ? 4.435 5.145 10.620 1.00 83.81 85 GLN A CA 1
ATOM 654 C C . GLN A 1 85 ? 5.079 5.030 12.008 1.00 83.81 85 GLN A C 1
ATOM 656 O O . GLN A 1 85 ? 6.213 5.459 12.172 1.00 83.81 85 GLN A O 1
ATOM 661 N N . GLU A 1 86 ? 4.389 4.478 13.005 1.00 78.50 86 GLU A N 1
ATOM 662 C CA . GLU A 1 86 ? 4.949 4.260 14.348 1.00 78.50 86 GLU A CA 1
ATOM 663 C C . GLU A 1 86 ? 6.053 3.190 14.367 1.00 78.50 86 GLU A C 1
ATOM 665 O O . GLU A 1 86 ? 6.868 3.170 15.288 1.00 78.50 86 GLU A O 1
ATOM 670 N N . ASN A 1 87 ? 6.096 2.330 13.344 1.00 65.75 87 ASN A N 1
ATOM 671 C CA . ASN A 1 87 ? 7.099 1.276 13.183 1.00 65.75 87 ASN A CA 1
ATOM 672 C C . ASN A 1 87 ? 8.248 1.659 12.221 1.00 65.75 87 ASN A C 1
ATOM 674 O O . ASN A 1 87 ? 9.125 0.829 11.980 1.00 65.75 87 ASN A O 1
ATOM 678 N N . LEU A 1 88 ? 8.239 2.885 11.669 1.00 61.38 88 LEU A N 1
ATOM 679 C CA . LEU A 1 88 ? 9.276 3.428 10.773 1.00 61.38 88 LEU A CA 1
ATOM 680 C C . LEU A 1 88 ? 10.521 3.928 11.521 1.00 61.38 88 LEU A C 1
ATOM 682 O O . LEU A 1 88 ? 10.381 4.513 12.618 1.00 61.38 88 LEU A O 1
#

Nearest PDB structures (foldseek):
  3qf2-assembly2_B  TM=9.338E-01  e=1.754E-04  Homo sapiens
  3qf2-assembly1_A  TM=9.442E-01  e=2.671E-04  Homo sapiens
  8ert-assembly1_E  TM=9.234E-01  e=3.296E-04  Homo sapiens
  8ert-assembly1_U  TM=9.135E-01  e=3.860E-04  Homo sapiens
  5h7n-assembly2_B  TM=8.991E-01  e=8.594E-03  Homo sapiens

pLDDT: mean 92.15, std 7.96, range [49.72, 97.31]

Secondary structure (DSSP, 8-state):
----HHHHHHHHHTS-HHHHHHHHHHHHH--STTSPPPPGGGTTT--HHHHHHHHHHHHHHHHHHHHHHHHHHHTT-HHHHHHHHHT-

Mean predicted aligned error: 3.3 Å

Sequence (88 aa):
MGISSDELLAILDELGAAEVKRFQWYLNKGVLEGFPSIPKGRLEDKDRTDIVDTMVQAYNLDGAVTITVEILKKMNQNSLAGKLQENL

Foldseek 3Di:
DDDDLVLQLVLVVVDDPVLLVQLLVCLQVPPDPPQDRDPNVQSPPDDSSSVSVSLCVRQNPVGSLVSSLRSCVVVVVNVSSVVSVVRD

InterPro domains:
  IPR004020 DAPIN domain [PF02758] (8-81)
  IPR004020 DAPIN domain [PS50824] (1-88)
  IPR004020 DAPIN domain [SM01289] (4-86)
  IPR011029 Death-like domain superfamily [G3DSA:1.10.533.10] (3-88)
  IPR011029 Death-like domain superfamily [SSF47986] (1-87)

Radius of gyration: 11.54 Å; Cα contacts (8 Å, |Δi|>4): 91; chains: 1; bounding box: 28×24×30 Å